Protein AF-A0A9E4I8L4-F1 (afdb_monomer)

Structure (mmCIF, N/CA/C/O backbone):
data_AF-A0A9E4I8L4-F1
#
_entry.id   AF-A0A9E4I8L4-F1
#
loop_
_atom_site.group_PDB
_atom_site.id
_atom_site.type_symbol
_atom_site.label_atom_id
_atom_site.label_alt_id
_atom_site.label_comp_id
_atom_site.label_asym_id
_atom_site.label_entity_id
_atom_site.label_seq_id
_atom_site.pdbx_PDB_ins_code
_atom_site.Cartn_x
_atom_site.Cartn_y
_atom_site.Cartn_z
_atom_site.occupancy
_atom_site.B_iso_or_equiv
_atom_site.auth_seq_id
_atom_site.auth_comp_id
_atom_site.auth_asym_id
_atom_site.auth_atom_id
_atom_site.pdbx_PDB_model_num
ATOM 1 N N . MET A 1 1 ? -11.713 -28.601 -0.411 1.00 38.09 1 MET A N 1
ATOM 2 C CA . MET A 1 1 ? -10.499 -28.202 0.325 1.00 38.09 1 MET A CA 1
ATOM 3 C C . MET A 1 1 ? -9.630 -27.434 -0.649 1.00 38.09 1 MET A C 1
ATOM 5 O O . MET A 1 1 ? -9.030 -28.044 -1.523 1.00 38.09 1 MET A O 1
ATOM 9 N N . VAL A 1 2 ? -9.724 -26.105 -0.618 1.00 42.00 2 VAL A N 1
ATOM 10 C CA . VAL A 1 2 ? -8.941 -25.224 -1.493 1.00 42.00 2 VAL A CA 1
ATOM 11 C C . VAL A 1 2 ? -7.581 -25.082 -0.831 1.00 42.00 2 VAL A C 1
ATOM 13 O O . VAL A 1 2 ? -7.514 -24.821 0.364 1.00 42.00 2 VAL A O 1
ATOM 16 N N . THR A 1 3 ? -6.514 -25.329 -1.575 1.00 44.25 3 THR A N 1
ATOM 17 C CA . THR A 1 3 ? -5.146 -25.126 -1.106 1.00 44.25 3 THR A CA 1
ATOM 18 C C . THR A 1 3 ? -4.948 -23.626 -0.888 1.00 44.25 3 THR A C 1
ATOM 20 O O . THR A 1 3 ? -4.753 -22.880 -1.850 1.00 44.25 3 THR A O 1
ATOM 23 N N . GLU A 1 4 ? -5.114 -23.176 0.356 1.00 50.50 4 GLU A N 1
ATOM 24 C CA . GLU A 1 4 ? -4.916 -21.785 0.761 1.00 50.50 4 GLU A CA 1
ATOM 25 C C . GLU A 1 4 ? -3.469 -21.365 0.479 1.00 50.50 4 GLU A C 1
ATOM 27 O O . GLU A 1 4 ? -2.548 -22.181 0.514 1.00 50.50 4 GLU A O 1
ATOM 32 N N . ALA A 1 5 ? -3.289 -20.108 0.085 1.00 55.22 5 ALA A N 1
ATOM 33 C CA . ALA A 1 5 ? -2.073 -19.583 -0.521 1.00 55.22 5 ALA A CA 1
ATOM 34 C C . ALA A 1 5 ? -0.791 -19.986 0.249 1.00 55.22 5 ALA A C 1
ATOM 36 O O . ALA A 1 5 ? -0.542 -19.445 1.325 1.00 55.22 5 ALA A O 1
ATOM 37 N N . PRO A 1 6 ? 0.085 -20.855 -0.299 1.00 52.53 6 PRO A N 1
ATOM 38 C CA . PRO A 1 6 ? 1.271 -21.339 0.418 1.00 52.53 6 PRO A CA 1
ATOM 39 C C . PRO A 1 6 ? 2.272 -20.223 0.762 1.00 52.53 6 PRO A C 1
ATOM 41 O O . PRO A 1 6 ? 3.054 -20.360 1.696 1.00 52.53 6 PRO A O 1
ATOM 44 N N . LEU A 1 7 ? 2.207 -19.086 0.057 1.00 54.81 7 LEU A N 1
ATOM 45 C CA . LEU A 1 7 ? 2.959 -17.862 0.368 1.00 54.81 7 LEU A CA 1
ATOM 46 C C . LEU A 1 7 ? 2.588 -17.227 1.721 1.00 54.81 7 LEU A C 1
ATOM 48 O O . LEU A 1 7 ? 3.351 -16.408 2.228 1.00 54.81 7 LEU A O 1
ATOM 52 N N . LEU A 1 8 ? 1.441 -17.592 2.300 1.00 61.66 8 LEU A N 1
ATOM 53 C CA . LEU A 1 8 ? 0.952 -17.074 3.578 1.00 61.66 8 LEU A CA 1
ATOM 54 C C . LEU A 1 8 ? 1.171 -18.055 4.741 1.00 61.66 8 LEU A C 1
ATOM 56 O O . LEU A 1 8 ? 0.910 -17.701 5.881 1.00 61.66 8 LEU A O 1
ATOM 60 N N . ALA A 1 9 ? 1.711 -19.255 4.492 1.00 56.06 9 ALA A N 1
ATOM 61 C CA . ALA A 1 9 ? 1.774 -20.358 5.462 1.00 56.06 9 ALA A CA 1
ATOM 62 C C . ALA A 1 9 ? 2.701 -20.133 6.681 1.00 56.06 9 ALA A C 1
ATOM 64 O O . ALA A 1 9 ? 2.820 -21.015 7.528 1.00 56.06 9 ALA A O 1
ATOM 65 N N . ASN A 1 10 ? 3.365 -18.979 6.781 1.00 58.72 10 ASN A N 1
ATOM 66 C CA . ASN A 1 10 ? 4.187 -18.607 7.932 1.00 58.72 10 ASN A CA 1
ATOM 67 C C . ASN A 1 10 ? 3.910 -17.152 8.332 1.00 58.72 10 ASN A C 1
ATOM 69 O O . ASN A 1 10 ? 4.623 -16.239 7.915 1.00 58.72 10 ASN A O 1
ATOM 73 N N . GLU A 1 11 ? 2.809 -16.940 9.051 1.00 57.62 11 GLU A N 1
ATOM 74 C CA . GLU A 1 11 ? 2.448 -15.679 9.709 1.00 57.62 11 GLU A CA 1
ATOM 75 C C . GLU A 1 11 ? 3.184 -15.597 11.054 1.00 57.62 11 GLU A C 1
ATOM 77 O O . GLU A 1 11 ? 2.588 -15.745 12.119 1.00 57.62 11 GLU A O 1
ATOM 82 N N . ALA A 1 12 ? 4.508 -15.413 11.030 1.00 61.19 12 ALA A N 1
ATOM 83 C CA . ALA A 1 12 ? 5.153 -14.870 12.222 1.00 61.19 12 ALA A CA 1
ATOM 84 C C . ALA A 1 12 ? 4.457 -13.539 12.559 1.00 61.19 12 ALA A C 1
ATOM 86 O O . ALA A 1 12 ? 4.061 -12.817 11.643 1.00 61.19 12 ALA A O 1
ATOM 87 N N . ASP A 1 13 ? 4.266 -13.228 13.843 1.00 69.44 13 ASP A N 1
ATOM 88 C CA . ASP A 1 13 ? 3.636 -11.963 14.221 1.00 69.44 13 ASP A CA 1
ATOM 89 C C . ASP A 1 13 ? 4.519 -10.813 13.730 1.00 69.44 13 ASP A C 1
ATOM 91 O O . ASP A 1 13 ? 5.628 -10.588 14.22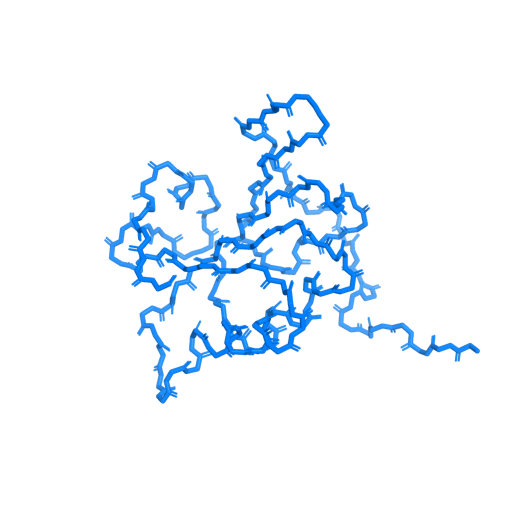1 1.00 69.44 13 ASP A O 1
ATOM 95 N N . HIS A 1 14 ? 4.050 -10.147 12.683 1.00 80.31 14 HIS A N 1
ATOM 96 C CA . HIS A 1 14 ? 4.711 -8.995 12.109 1.00 80.31 14 HIS A CA 1
ATOM 97 C C . HIS A 1 14 ? 4.032 -7.732 12.633 1.00 80.31 14 HIS A C 1
ATOM 99 O O . HIS A 1 14 ? 2.796 -7.690 12.687 1.00 80.31 14 HIS A O 1
ATOM 105 N N . PRO A 1 15 ? 4.811 -6.707 13.014 1.00 87.81 15 PRO A N 1
ATOM 106 C CA . PRO A 1 15 ? 4.256 -5.493 13.582 1.00 87.81 15 PRO A CA 1
ATOM 107 C C . PRO A 1 15 ? 3.344 -4.794 12.568 1.00 87.81 15 PRO A C 1
ATOM 109 O O . PRO A 1 15 ? 3.713 -4.573 11.414 1.00 87.81 15 PRO A O 1
ATOM 112 N N . GLN A 1 16 ? 2.146 -4.453 13.035 1.00 94.69 16 GLN A N 1
ATOM 113 C CA . GLN A 1 16 ? 1.193 -3.582 12.360 1.00 94.69 16 GLN A CA 1
ATOM 114 C C . GLN A 1 16 ? 0.807 -2.465 13.333 1.00 94.69 16 GLN A C 1
ATOM 116 O O . GLN A 1 16 ? 0.508 -2.740 14.498 1.00 94.69 16 GLN A O 1
ATOM 121 N N . GLU A 1 17 ? 0.774 -1.220 12.866 1.00 97.38 17 GLU A N 1
ATOM 122 C CA . GLU A 1 17 ? 0.430 -0.059 13.688 1.00 97.38 17 GLU A CA 1
ATOM 123 C C . GLU A 1 17 ? -0.873 0.586 13.213 1.00 97.38 17 GLU A C 1
ATOM 125 O O . GLU A 1 17 ? -1.041 0.898 12.036 1.00 97.38 17 GLU A O 1
ATOM 130 N N . VAL A 1 18 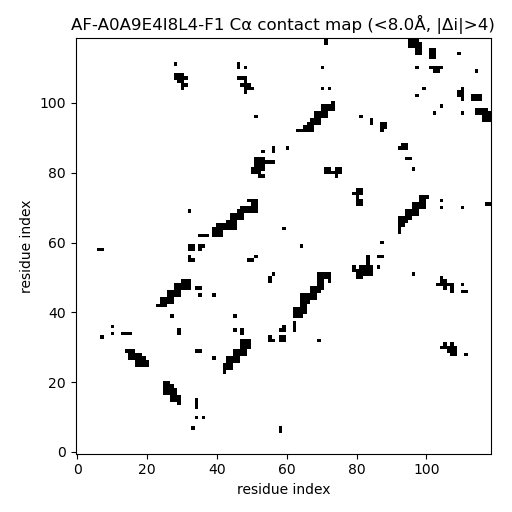? -1.818 0.803 14.131 1.00 98.12 18 VAL A N 1
ATOM 131 C CA . VAL A 1 18 ? -3.044 1.556 13.839 1.00 98.12 18 VAL A CA 1
ATOM 132 C C . VAL A 1 18 ? -2.788 3.033 14.121 1.00 98.12 18 VAL A C 1
ATOM 134 O O . VAL A 1 18 ? -2.824 3.462 15.271 1.00 98.12 18 VAL A O 1
ATOM 137 N N . VAL A 1 19 ? -2.571 3.814 13.066 1.00 98.38 19 VAL A N 1
ATOM 138 C CA . VAL A 1 19 ? -2.204 5.241 13.161 1.00 98.38 19 VAL A CA 1
ATOM 139 C C . VAL A 1 19 ? -3.409 6.184 13.193 1.00 98.38 19 VAL A C 1
ATOM 141 O O . VAL A 1 19 ? -3.294 7.336 13.606 1.00 98.38 19 VAL A O 1
ATOM 144 N N . ALA A 1 20 ? -4.586 5.709 12.774 1.00 98.06 20 ALA A N 1
ATOM 145 C CA . ALA A 1 20 ? -5.834 6.462 12.852 1.00 98.06 20 ALA A CA 1
ATOM 146 C C . ALA A 1 20 ? -7.047 5.529 12.940 1.00 98.06 20 ALA A C 1
ATOM 148 O O . ALA A 1 20 ? -7.073 4.464 12.322 1.00 98.0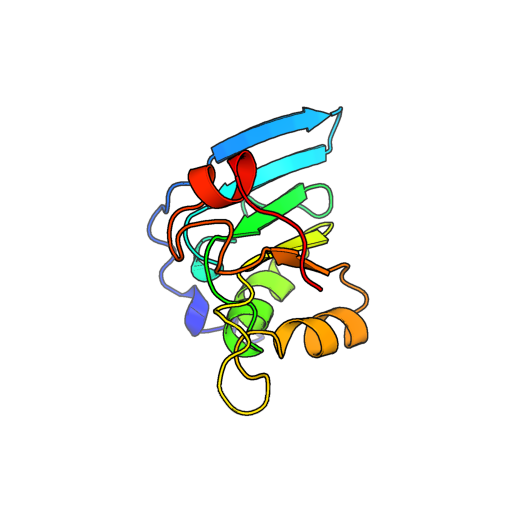6 20 ALA A O 1
ATOM 149 N N . THR A 1 21 ? -8.083 5.956 13.665 1.00 98.31 21 THR A N 1
ATOM 150 C CA . THR A 1 21 ? -9.368 5.246 13.775 1.00 98.31 21 THR A CA 1
ATOM 151 C C . THR A 1 21 ? -10.527 6.225 13.612 1.00 98.31 21 THR A C 1
ATOM 153 O O . THR A 1 21 ? -10.571 7.257 14.277 1.00 98.31 21 THR A O 1
ATOM 156 N N . HIS A 1 22 ? -11.481 5.886 12.745 1.00 96.50 22 HIS A N 1
ATOM 157 C CA . HIS A 1 22 ? -12.697 6.655 12.483 1.00 96.50 22 HIS A CA 1
ATOM 158 C C . HIS A 1 22 ? -13.908 5.714 12.476 1.00 96.50 22 HIS A C 1
ATOM 160 O O . HIS A 1 22 ? -14.247 5.123 11.448 1.00 96.50 22 HIS A O 1
ATOM 166 N N . GLY A 1 23 ? -14.565 5.561 13.628 1.00 95.88 23 GLY A N 1
ATOM 167 C CA . GLY A 1 23 ? -15.630 4.569 13.794 1.00 95.88 23 GLY A CA 1
ATOM 168 C C . GLY A 1 23 ? -15.080 3.146 13.669 1.00 95.88 23 GLY A C 1
ATOM 169 O O . GLY A 1 23 ? -14.181 2.771 14.413 1.00 95.88 23 GLY A O 1
ATOM 170 N N . ASP A 1 24 ? -15.605 2.372 12.720 1.00 95.19 24 ASP A N 1
ATOM 171 C CA . ASP A 1 24 ? -15.176 1.001 12.406 1.00 95.19 24 ASP A CA 1
ATOM 172 C C . ASP A 1 24 ? -14.032 0.924 11.374 1.00 95.19 24 ASP A C 1
ATOM 174 O O . ASP A 1 24 ? -13.614 -0.170 10.986 1.00 95.19 24 ASP A O 1
ATOM 178 N N . ARG A 1 25 ? -13.532 2.074 10.905 1.00 97.19 25 ARG A N 1
ATOM 179 C CA . ARG A 1 25 ? -12.469 2.177 9.894 1.00 97.19 25 ARG A CA 1
ATOM 180 C C . ARG A 1 25 ? -11.147 2.525 10.547 1.00 97.19 25 ARG A C 1
ATOM 182 O O . ARG A 1 25 ? -11.084 3.448 11.362 1.00 97.19 25 ARG A O 1
ATOM 189 N N . ARG A 1 26 ? -10.081 1.850 10.129 1.00 98.50 26 ARG A N 1
ATOM 190 C CA . ARG A 1 26 ? -8.720 2.104 10.607 1.00 98.50 26 ARG A CA 1
ATOM 191 C C . ARG A 1 26 ? -7.780 2.372 9.441 1.00 98.50 26 ARG A C 1
ATOM 193 O O . ARG A 1 26 ? -7.998 1.871 8.338 1.00 98.50 26 ARG A O 1
ATOM 2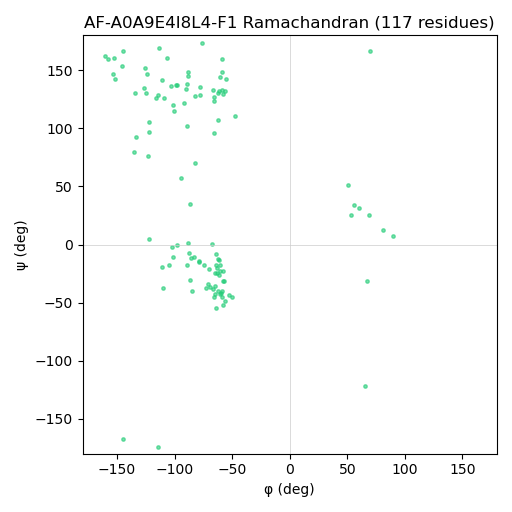00 N N . ILE A 1 27 ? -6.734 3.145 9.703 1.00 98.62 27 ILE A N 1
ATOM 201 C CA . ILE A 1 27 ? -5.536 3.170 8.863 1.00 98.62 27 ILE A CA 1
ATOM 202 C C . ILE A 1 27 ? -4.497 2.318 9.582 1.00 98.62 27 ILE A C 1
ATOM 204 O O . ILE A 1 27 ? -4.163 2.601 10.734 1.00 98.62 27 ILE A O 1
ATOM 208 N N . VAL A 1 28 ? -4.045 1.259 8.917 1.00 98.62 28 VAL A N 1
ATOM 209 C CA . VAL A 1 28 ? -3.088 0.295 9.463 1.00 98.62 28 VAL A CA 1
ATOM 210 C C . VAL A 1 28 ? -1.812 0.363 8.639 1.00 98.62 28 VAL A C 1
ATOM 212 O O . VAL A 1 28 ? -1.862 0.236 7.420 1.00 98.62 28 VAL A O 1
ATOM 215 N N . VAL A 1 29 ? -0.682 0.564 9.298 1.00 98.56 29 VAL A N 1
ATOM 216 C CA . VAL A 1 29 ? 0.638 0.769 8.702 1.00 98.56 29 VAL A CA 1
ATOM 217 C C . VAL A 1 29 ? 1.524 -0.439 8.988 1.00 98.56 29 VAL A C 1
ATOM 219 O O . VAL A 1 29 ? 1.444 -1.030 10.064 1.00 98.56 29 VAL A O 1
ATOM 222 N N . MET A 1 30 ? 2.337 -0.836 8.009 1.00 97.88 30 MET A N 1
ATOM 223 C CA . MET A 1 30 ? 3.278 -1.952 8.133 1.00 97.88 30 MET A CA 1
ATOM 224 C C . MET A 1 30 ? 4.417 -1.831 7.116 1.00 97.88 30 MET A C 1
ATOM 226 O O . MET A 1 30 ? 4.277 -1.187 6.080 1.00 97.88 30 MET A O 1
ATOM 230 N N . ASP A 1 31 ? 5.533 -2.506 7.364 1.00 97.00 31 ASP A N 1
ATOM 231 C CA . ASP A 1 31 ? 6.725 -2.374 6.512 1.00 97.00 31 ASP A CA 1
ATOM 232 C C . ASP A 1 31 ? 6.639 -3.169 5.200 1.00 97.00 31 ASP A C 1
ATOM 234 O O . ASP A 1 31 ? 7.418 -2.956 4.274 1.00 97.00 31 ASP A O 1
ATOM 238 N N . SER A 1 32 ? 5.688 -4.101 5.086 1.00 95.81 32 SER A N 1
ATOM 239 C CA . SER A 1 32 ? 5.581 -4.982 3.921 1.00 95.81 32 SER A CA 1
ATOM 240 C C . SER A 1 32 ? 4.157 -5.444 3.653 1.00 95.81 32 SER A C 1
ATOM 242 O O . SER A 1 32 ? 3.431 -5.810 4.572 1.00 95.81 32 SER A O 1
ATOM 244 N N . ALA A 1 33 ? 3.783 -5.554 2.376 1.00 95.94 33 ALA A N 1
ATOM 245 C CA . ALA A 1 33 ? 2.517 -6.156 1.952 1.00 95.94 33 ALA A CA 1
ATOM 246 C C . ALA A 1 33 ? 2.348 -7.606 2.438 1.00 95.94 33 ALA A C 1
ATOM 248 O O . ALA A 1 33 ? 1.223 -8.082 2.565 1.00 95.94 33 ALA A O 1
ATOM 249 N N . ARG A 1 34 ? 3.452 -8.309 2.740 1.00 92.19 34 ARG A N 1
ATOM 250 C CA . ARG A 1 34 ? 3.410 -9.646 3.352 1.00 92.19 34 ARG A CA 1
ATOM 251 C C . ARG A 1 34 ? 2.776 -9.630 4.744 1.00 92.19 34 ARG A C 1
ATOM 253 O O . ARG A 1 34 ? 2.308 -10.675 5.185 1.00 92.19 34 ARG A O 1
ATOM 260 N N . TYR A 1 35 ? 2.800 -8.494 5.433 1.00 94.56 35 TYR A N 1
ATOM 261 C CA . TYR A 1 35 ? 2.326 -8.375 6.809 1.00 94.56 35 TYR A CA 1
ATOM 262 C C . TYR A 1 35 ? 0.833 -8.079 6.891 1.00 94.56 35 TYR A C 1
ATOM 264 O O . TYR A 1 35 ? 0.290 -8.123 7.988 1.00 94.56 35 TYR A O 1
ATOM 272 N N . VAL A 1 36 ? 0.170 -7.824 5.758 1.00 94.06 36 VAL A N 1
ATOM 273 C CA . VAL A 1 36 ? -1.292 -7.829 5.696 1.00 94.06 36 VAL A CA 1
ATOM 274 C C . VAL A 1 36 ? -1.769 -9.255 5.949 1.00 94.06 36 VAL A C 1
ATOM 276 O O . VAL A 1 36 ? -1.353 -10.177 5.249 1.00 94.06 36 VAL A O 1
ATOM 279 N N . ASP A 1 37 ? -2.626 -9.426 6.950 1.00 92.81 37 ASP A N 1
ATOM 280 C CA . ASP A 1 37 ? -3.094 -10.732 7.405 1.00 92.81 37 ASP A CA 1
ATOM 281 C C . ASP A 1 37 ? -4.562 -10.687 7.871 1.00 92.81 37 ASP A C 1
ATOM 283 O O . ASP A 1 37 ? -5.310 -9.742 7.602 1.00 92.81 37 ASP A O 1
ATOM 287 N N . ALA A 1 38 ? -5.021 -11.745 8.546 1.00 91.50 38 ALA A N 1
ATOM 288 C CA . ALA A 1 38 ? -6.400 -11.869 9.018 1.00 91.50 38 ALA A CA 1
ATOM 289 C C . ALA A 1 38 ? -6.829 -10.797 10.047 1.00 91.50 38 ALA A C 1
ATOM 291 O O . ALA A 1 38 ? -8.028 -10.655 10.307 1.00 91.50 38 ALA A O 1
ATOM 292 N N . ARG A 1 39 ? -5.892 -10.025 10.620 1.00 92.25 39 ARG A N 1
ATOM 293 C CA . ARG A 1 39 ? -6.184 -8.888 11.513 1.00 92.25 39 ARG A CA 1
ATOM 294 C C . ARG A 1 39 ? -6.702 -7.665 10.755 1.00 92.25 39 ARG A C 1
ATOM 296 O O . ARG A 1 39 ? -7.289 -6.777 11.379 1.00 92.25 39 ARG A O 1
ATOM 303 N N . ASN A 1 40 ? -6.498 -7.608 9.437 1.00 94.69 40 ASN A N 1
ATOM 304 C CA . ASN A 1 40 ? -6.984 -6.533 8.579 1.00 94.69 40 ASN A CA 1
ATOM 305 C C . ASN A 1 40 ? -8.381 -6.867 8.038 1.00 94.69 40 ASN A C 1
ATOM 307 O O . ASN A 1 40 ? -8.661 -7.974 7.580 1.00 94.69 40 ASN A O 1
ATOM 311 N N . HIS A 1 41 ? -9.280 -5.893 8.104 1.00 90.88 41 HIS A N 1
ATOM 312 C CA . HIS A 1 41 ? -10.696 -6.047 7.801 1.00 90.88 41 HIS A CA 1
ATOM 313 C C . HIS A 1 41 ? -11.107 -5.262 6.551 1.00 90.88 41 HIS A C 1
ATOM 315 O O . HIS A 1 41 ? -10.412 -4.372 6.065 1.00 90.88 41 HIS A O 1
ATOM 321 N N . ARG A 1 42 ? -12.326 -5.529 6.066 1.00 95.94 42 ARG A N 1
ATOM 322 C CA . ARG A 1 42 ? -12.927 -4.855 4.895 1.00 95.94 42 ARG A CA 1
ATOM 323 C C . ARG A 1 42 ? -13.174 -3.355 5.078 1.00 95.94 42 ARG A C 1
ATOM 325 O O . ARG A 1 42 ? -13.577 -2.686 4.128 1.00 95.94 42 ARG A O 1
ATOM 332 N N . THR A 1 43 ? -12.990 -2.850 6.292 1.00 97.56 43 THR A N 1
ATOM 333 C CA . THR A 1 43 ? -13.116 -1.439 6.666 1.00 97.56 43 THR A CA 1
ATOM 334 C C . THR A 1 43 ? -11.761 -0.744 6.796 1.00 97.56 43 THR A C 1
ATOM 336 O O . THR A 1 43 ? -11.732 0.485 6.852 1.00 97.56 43 THR A O 1
ATOM 339 N N . ASP A 1 44 ? -10.657 -1.495 6.787 1.00 98.31 44 ASP A N 1
ATOM 340 C CA . ASP A 1 44 ? -9.316 -0.960 6.997 1.00 98.31 44 ASP A CA 1
ATOM 341 C C . ASP A 1 44 ? -8.666 -0.520 5.691 1.00 98.31 44 ASP A C 1
ATOM 343 O O . ASP A 1 44 ? -8.720 -1.222 4.679 1.00 98.31 44 ASP A O 1
ATOM 347 N N . VAL A 1 45 ? -7.996 0.626 5.733 1.00 98.62 45 VAL A N 1
ATOM 348 C CA . VAL A 1 45 ? -7.015 1.012 4.720 1.00 98.62 45 VAL A CA 1
ATOM 349 C C . VAL A 1 45 ? -5.656 0.525 5.198 1.00 98.62 45 VAL A C 1
ATOM 351 O O . VAL A 1 45 ? -5.217 0.904 6.283 1.00 98.62 45 VAL A O 1
ATOM 354 N N . VAL A 1 46 ? -5.001 -0.316 4.402 1.00 98.62 46 VAL A N 1
ATOM 355 C CA . VAL A 1 46 ? -3.653 -0.804 4.716 1.00 98.62 46 VAL A CA 1
ATOM 356 C C . VAL A 1 46 ? -2.610 0.018 3.970 1.00 98.62 46 VAL A C 1
ATOM 358 O O . VAL A 1 46 ? -2.778 0.325 2.787 1.00 98.62 46 VAL A O 1
ATOM 361 N N . VAL A 1 47 ? -1.533 0.361 4.669 1.00 98.62 47 VAL A N 1
ATOM 362 C CA . VAL A 1 47 ? -0.424 1.175 4.167 1.00 98.62 47 VAL A CA 1
ATOM 363 C C . VAL A 1 47 ? 0.889 0.397 4.315 1.00 98.62 47 VAL A C 1
ATOM 365 O O . VAL A 1 47 ? 1.639 0.624 5.266 1.00 98.62 47 VAL A O 1
ATOM 368 N N . PRO A 1 48 ? 1.148 -0.595 3.442 1.00 98.12 48 PRO A N 1
ATOM 369 C CA . PRO A 1 48 ? 2.420 -1.303 3.425 1.00 98.12 48 PRO A CA 1
ATOM 370 C C . PRO A 1 48 ? 3.519 -0.490 2.729 1.00 98.12 48 PRO A C 1
ATOM 372 O O . PRO A 1 48 ? 3.319 -0.010 1.614 1.00 98.12 48 PRO A O 1
ATOM 375 N N . ALA A 1 49 ? 4.717 -0.432 3.309 1.00 97.56 49 ALA A N 1
ATOM 376 C CA . ALA A 1 49 ? 5.885 0.207 2.690 1.00 97.56 49 ALA A CA 1
ATOM 377 C C . ALA A 1 49 ? 6.696 -0.711 1.758 1.00 97.56 49 ALA A C 1
ATOM 379 O O . ALA A 1 49 ? 7.910 -0.600 1.642 1.00 97.56 49 ALA A O 1
ATOM 380 N N . SER A 1 50 ? 6.040 -1.621 1.043 1.00 97.00 50 SER A N 1
ATOM 381 C CA . SER A 1 50 ? 6.663 -2.380 -0.050 1.00 97.00 50 SER A CA 1
ATOM 382 C C . SER A 1 50 ? 6.165 -1.883 -1.403 1.00 97.00 50 SER A C 1
ATOM 384 O O . SER A 1 50 ? 5.076 -1.315 -1.486 1.00 97.00 50 SER A O 1
ATOM 386 N N . TYR A 1 51 ? 6.904 -2.171 -2.477 1.00 97.81 51 TYR A N 1
ATOM 387 C CA . TYR A 1 51 ? 6.442 -1.867 -3.833 1.00 97.81 51 TYR A CA 1
ATOM 388 C C . TYR A 1 51 ? 5.109 -2.574 -4.153 1.00 97.81 51 TYR A C 1
ATOM 390 O O . TYR A 1 51 ? 4.848 -3.681 -3.668 1.00 97.81 51 TYR A O 1
ATOM 398 N N . LEU A 1 52 ? 4.271 -1.965 -4.992 1.00 98.38 52 LEU A N 1
ATOM 399 C CA . LEU A 1 52 ? 2.965 -2.497 -5.391 1.00 98.38 52 LEU A CA 1
ATOM 400 C C . LEU A 1 52 ? 3.019 -3.294 -6.700 1.00 98.38 52 LEU A C 1
ATOM 402 O O . LEU A 1 52 ? 2.309 -3.005 -7.661 1.00 98.38 52 LEU A O 1
ATOM 406 N N . GLY A 1 53 ? 3.845 -4.336 -6.749 1.00 98.19 53 GLY A N 1
ATOM 407 C CA . GLY A 1 53 ? 3.831 -5.288 -7.863 1.00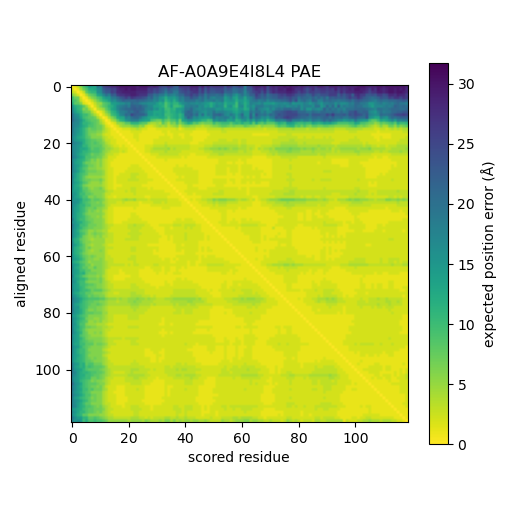 98.19 53 GLY A CA 1
ATOM 408 C C . GLY A 1 53 ? 2.650 -6.266 -7.788 1.00 98.19 53 GLY A C 1
ATO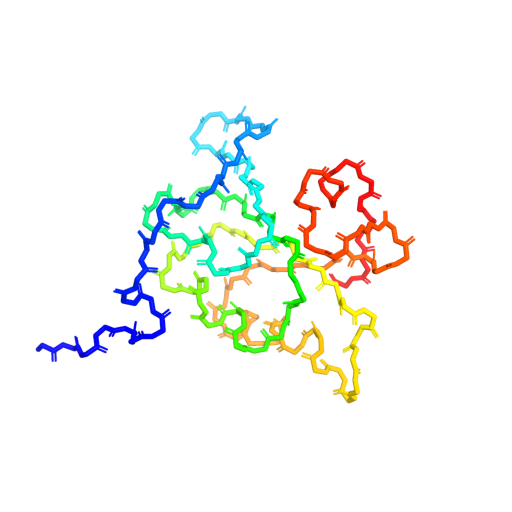M 409 O O . GLY A 1 53 ? 1.940 -6.346 -6.782 1.00 98.19 53 GLY A O 1
ATOM 410 N N . VAL A 1 54 ? 2.474 -7.091 -8.827 1.00 98.06 54 VAL A N 1
ATOM 411 C CA . VAL A 1 54 ? 1.401 -8.110 -8.860 1.00 98.06 54 VAL A CA 1
ATOM 412 C C . VAL A 1 54 ? 1.528 -9.109 -7.704 1.00 98.06 54 VAL A C 1
ATOM 414 O O . VAL A 1 54 ? 0.526 -9.468 -7.092 1.00 98.06 54 VAL A O 1
ATOM 417 N N . LEU A 1 55 ? 2.744 -9.561 -7.374 1.00 96.25 55 LEU A N 1
ATOM 418 C CA . LEU A 1 55 ? 2.950 -10.500 -6.267 1.00 96.25 55 LEU A CA 1
ATOM 419 C C . LEU A 1 55 ? 2.566 -9.882 -4.906 1.00 96.25 55 LEU A C 1
ATOM 421 O O . LEU A 1 55 ? 1.704 -10.472 -4.256 1.00 96.25 55 LEU A O 1
ATOM 425 N N . PRO A 1 56 ? 3.106 -8.717 -4.483 1.00 97.00 56 PRO A N 1
ATOM 426 C CA . PRO A 1 56 ? 2.643 -8.021 -3.278 1.00 97.00 56 PRO A CA 1
ATOM 427 C C . PRO A 1 56 ? 1.123 -7.839 -3.224 1.00 97.00 56 PRO A C 1
ATOM 429 O O . PRO A 1 56 ? 0.501 -8.161 -2.213 1.00 97.00 56 PRO A O 1
ATOM 432 N N . ALA A 1 57 ? 0.495 -7.420 -4.327 1.00 97.81 57 ALA A N 1
ATOM 433 C CA . ALA A 1 57 ? -0.956 -7.270 -4.387 1.00 97.81 57 ALA A CA 1
ATOM 434 C C . ALA A 1 57 ? -1.695 -8.595 -4.126 1.00 97.81 57 ALA A C 1
ATOM 436 O O . ALA A 1 57 ? -2.650 -8.635 -3.349 1.00 97.81 57 ALA A O 1
ATOM 437 N N . ARG A 1 58 ? -1.228 -9.709 -4.706 1.00 96.81 58 ARG A N 1
ATOM 438 C CA . ARG A 1 58 ? -1.800 -11.050 -4.482 1.00 96.81 58 ARG A CA 1
ATOM 439 C C . ARG A 1 58 ? -1.716 -11.523 -3.032 1.00 96.81 58 ARG A C 1
ATOM 441 O O . ARG A 1 58 ? -2.553 -12.336 -2.650 1.00 96.81 58 ARG A O 1
ATOM 448 N N . LEU A 1 59 ? -0.753 -11.037 -2.247 1.00 94.69 59 LEU A N 1
ATOM 449 C CA . LEU A 1 59 ? -0.663 -11.347 -0.816 1.00 94.69 59 LEU A CA 1
ATOM 450 C C . LEU A 1 59 ? -1.772 -10.653 -0.017 1.00 94.69 59 LEU A C 1
ATOM 452 O O . LEU A 1 59 ? -2.300 -11.237 0.916 1.00 94.69 59 LEU A O 1
ATOM 456 N N . MET A 1 60 ? -2.174 -9.446 -0.420 1.00 96.12 60 MET A N 1
ATOM 457 C CA . MET A 1 60 ? -3.152 -8.634 0.316 1.00 96.12 60 MET A CA 1
ATOM 458 C C . MET A 1 60 ? -4.610 -8.942 -0.058 1.00 96.12 60 MET A C 1
ATOM 460 O O . MET A 1 60 ? -5.509 -8.818 0.774 1.00 96.12 60 MET A O 1
ATOM 464 N N . VAL A 1 61 ? -4.867 -9.359 -1.305 1.00 96.31 61 VAL A N 1
ATOM 465 C CA . VAL A 1 61 ? -6.226 -9.629 -1.823 1.00 96.31 61 VAL A CA 1
ATOM 466 C C . VAL A 1 61 ? -7.059 -10.587 -0.955 1.00 96.31 61 VAL A C 1
ATOM 468 O O . VAL A 1 61 ? -8.236 -10.281 -0.739 1.00 96.31 61 VAL A O 1
ATOM 471 N N . PRO A 1 62 ? -6.528 -11.716 -0.438 1.00 94.44 62 PRO A N 1
ATOM 472 C CA . PRO A 1 62 ? -7.299 -12.635 0.404 1.00 94.44 62 PRO A CA 1
ATOM 473 C C . PRO A 1 62 ? -7.907 -11.973 1.649 1.00 94.44 62 PRO A C 1
ATOM 475 O O . PRO A 1 62 ? -9.014 -12.336 2.052 1.00 94.44 62 PRO A O 1
ATOM 478 N N . HIS A 1 63 ? -7.230 -10.961 2.196 1.00 92.94 63 HIS A N 1
ATOM 479 C CA . HIS A 1 63 ? -7.635 -10.227 3.400 1.00 92.94 63 HIS A CA 1
ATOM 480 C C . HIS A 1 63 ? -8.651 -9.110 3.106 1.00 92.94 63 HIS A C 1
ATOM 482 O O . HIS A 1 63 ? -9.306 -8.600 4.011 1.00 92.94 63 HIS A O 1
ATOM 488 N N . LYS A 1 64 ? -8.864 -8.789 1.821 1.00 93.00 64 LYS A N 1
ATOM 489 C CA . LYS A 1 64 ? -9.914 -7.884 1.325 1.00 93.00 64 LYS A CA 1
ATOM 490 C C . LYS A 1 64 ? -9.966 -6.527 2.059 1.00 93.00 64 LYS A C 1
ATOM 492 O O . LYS A 1 64 ? -11.062 -6.151 2.491 1.00 93.00 64 LYS A O 1
ATOM 497 N N . PRO A 1 65 ? -8.845 -5.792 2.195 1.00 97.06 65 PRO A N 1
ATOM 498 C CA . PRO A 1 65 ? -8.858 -4.464 2.806 1.00 97.06 65 PRO A CA 1
ATOM 499 C C . PRO A 1 65 ? -9.784 -3.506 2.043 1.00 97.06 65 PRO A C 1
ATOM 501 O O . PRO A 1 65 ? -10.108 -3.719 0.870 1.00 97.06 65 PRO A O 1
ATOM 504 N N . ARG A 1 66 ? -10.213 -2.426 2.703 1.00 98.12 66 ARG A N 1
ATOM 505 C CA . ARG A 1 66 ? -11.054 -1.385 2.093 1.00 98.12 66 ARG A CA 1
ATOM 506 C C . ARG A 1 66 ? -10.351 -0.687 0.934 1.00 98.12 66 ARG A C 1
ATOM 508 O O . ARG A 1 66 ? -11.021 -0.346 -0.045 1.00 98.12 66 ARG A O 1
ATOM 515 N N . ALA A 1 67 ? -9.056 -0.430 1.108 1.00 98.56 67 ALA A N 1
ATOM 516 C CA . ALA A 1 67 ? -8.143 0.146 0.132 1.00 98.56 67 ALA A CA 1
ATOM 517 C C . ALA A 1 67 ? -6.685 -0.164 0.516 1.00 98.56 67 ALA A C 1
ATOM 519 O O . ALA A 1 67 ? -6.405 -0.509 1.668 1.00 98.56 67 ALA A O 1
ATOM 520 N N . ILE A 1 68 ? -5.771 -0.021 -0.442 1.00 98.75 68 ILE A N 1
ATOM 521 C CA . ILE A 1 68 ? -4.328 -0.238 -0.266 1.00 98.75 68 ILE A CA 1
ATOM 522 C C . ILE A 1 68 ? -3.574 1.021 -0.708 1.00 98.75 68 ILE A C 1
ATOM 524 O O . ILE A 1 68 ? -3.806 1.512 -1.808 1.00 98.75 68 ILE A O 1
ATOM 528 N N . ILE A 1 69 ? -2.652 1.527 0.111 1.00 98.69 69 ILE A N 1
ATOM 529 C CA . ILE A 1 69 ? -1.716 2.590 -0.292 1.00 98.69 69 ILE A CA 1
ATOM 530 C C . ILE A 1 69 ? -0.298 2.069 -0.091 1.00 98.69 69 ILE A C 1
ATOM 532 O O . ILE A 1 69 ? 0.155 1.931 1.039 1.00 98.69 69 ILE A O 1
ATOM 536 N N . ALA A 1 70 ? 0.384 1.735 -1.178 1.00 98.50 70 ALA A N 1
ATOM 537 C CA . ALA A 1 70 ? 1.698 1.093 -1.129 1.00 98.50 70 ALA A CA 1
ATOM 538 C C . ALA A 1 70 ? 2.801 1.998 -1.694 1.00 98.50 70 ALA A C 1
ATOM 540 O O . ALA A 1 70 ? 2.550 3.150 -2.022 1.00 98.50 70 ALA A O 1
ATOM 541 N N . HIS A 1 71 ? 4.022 1.492 -1.821 1.00 98.44 71 HIS A N 1
ATOM 542 C CA . HIS A 1 71 ? 5.135 2.233 -2.407 1.00 98.44 71 HIS A CA 1
ATOM 543 C C . HIS A 1 71 ? 5.179 2.027 -3.930 1.00 98.44 71 HIS A C 1
ATOM 545 O O . HIS A 1 71 ? 4.899 0.925 -4.407 1.00 98.44 71 HIS A O 1
ATOM 551 N N . ASP A 1 72 ? 5.565 3.029 -4.724 1.00 98.25 72 ASP A N 1
ATOM 552 C CA . ASP A 1 72 ? 5.696 2.836 -6.180 1.00 98.25 72 ASP A CA 1
ATOM 553 C C . ASP A 1 72 ? 6.991 2.115 -6.586 1.00 98.25 72 ASP A C 1
ATOM 555 O O . ASP A 1 72 ? 7.114 1.616 -7.705 1.00 98.25 72 ASP A O 1
ATOM 559 N N . GLY A 1 73 ? 7.956 2.033 -5.664 1.00 96.75 73 GLY A N 1
ATOM 560 C CA . GLY A 1 73 ? 9.232 1.346 -5.877 1.00 96.75 73 GLY A CA 1
ATOM 561 C C . GLY A 1 73 ? 10.036 1.937 -7.036 1.00 96.75 73 GLY A C 1
ATOM 562 O O . GLY A 1 73 ? 10.715 1.188 -7.738 1.00 96.75 73 GLY A O 1
ATOM 563 N N . ALA A 1 74 ? 9.908 3.249 -7.269 1.00 97.31 74 ALA A N 1
ATOM 564 C CA . ALA A 1 74 ? 10.447 3.946 -8.433 1.00 97.31 74 ALA A CA 1
ATOM 565 C C . ALA A 1 74 ? 9.953 3.338 -9.758 1.00 97.31 74 ALA A C 1
ATOM 567 O O . ALA A 1 74 ? 10.683 3.283 -10.748 1.00 97.31 74 ALA A O 1
ATOM 568 N N . VAL A 1 75 ? 8.704 2.850 -9.759 1.00 97.25 75 VAL A N 1
ATOM 569 C CA . VAL A 1 75 ? 7.970 2.220 -10.871 1.00 97.25 75 VAL A CA 1
ATOM 570 C C . VAL A 1 75 ? 8.527 0.863 -11.314 1.00 97.25 75 VAL A C 1
ATOM 572 O O . VAL A 1 75 ? 7.754 -0.011 -11.704 1.00 97.25 75 VAL A O 1
ATOM 575 N N . GLY A 1 76 ? 9.836 0.635 -11.209 1.00 95.31 76 GLY A N 1
ATOM 576 C CA . GLY A 1 76 ? 10.508 -0.570 -11.684 1.00 95.31 76 GLY A CA 1
ATOM 577 C C . GLY A 1 76 ? 10.543 -0.680 -13.214 1.00 95.31 76 GLY A C 1
ATOM 578 O O . GLY A 1 76 ? 9.841 0.029 -13.938 1.00 95.31 76 GLY A O 1
ATOM 579 N N . MET A 1 77 ? 11.373 -1.596 -13.719 1.00 97.56 77 MET A N 1
ATOM 580 C CA . MET A 1 77 ? 11.451 -1.894 -15.154 1.00 97.56 77 MET A CA 1
ATOM 581 C C . MET A 1 77 ? 10.069 -2.294 -15.684 1.00 97.56 77 MET A C 1
ATOM 583 O O . MET A 1 77 ? 9.372 -3.086 -15.048 1.00 97.56 77 MET A O 1
ATOM 587 N N . ASP A 1 78 ? 9.664 -1.708 -16.811 1.00 97.00 78 ASP A N 1
ATOM 588 C CA . ASP A 1 78 ? 8.377 -1.959 -17.474 1.00 97.00 78 ASP A CA 1
ATOM 589 C C . ASP A 1 78 ? 7.135 -1.793 -16.570 1.00 97.00 78 ASP A C 1
ATOM 591 O O . ASP A 1 78 ? 6.088 -2.389 -16.818 1.00 97.00 78 ASP A O 1
ATOM 595 N N . GLY A 1 79 ? 7.227 -0.987 -15.503 1.00 97.50 79 GLY A N 1
ATOM 596 C CA . GLY A 1 79 ? 6.120 -0.770 -14.565 1.00 97.50 79 GLY A CA 1
ATOM 597 C C . GLY A 1 79 ? 5.942 -1.867 -13.511 1.00 97.50 79 GLY A C 1
ATOM 598 O O . GLY A 1 79 ? 4.917 -1.897 -12.828 1.00 97.50 79 GLY A O 1
ATOM 599 N N . ALA A 1 80 ? 6.914 -2.771 -13.349 1.00 97.31 80 ALA A N 1
ATOM 600 C CA . ALA A 1 80 ? 6.817 -3.913 -12.435 1.00 97.31 80 ALA A CA 1
ATOM 601 C C . ALA A 1 80 ? 6.555 -3.531 -10.963 1.00 97.31 80 ALA A C 1
ATOM 603 O O . ALA A 1 80 ? 5.886 -4.277 -10.244 1.00 97.31 80 ALA A O 1
ATOM 604 N N . GLY A 1 81 ? 7.053 -2.374 -10.522 1.00 97.38 81 GLY A N 1
ATOM 605 C CA . GLY A 1 81 ? 6.901 -1.835 -9.169 1.00 97.38 81 GLY A CA 1
ATOM 606 C C . GLY A 1 81 ? 5.485 -1.364 -8.836 1.00 97.38 81 GLY A C 1
ATOM 607 O O . GLY A 1 81 ? 5.132 -1.335 -7.663 1.00 97.38 81 GLY A O 1
ATOM 608 N N . ILE A 1 82 ? 4.659 -1.076 -9.848 1.00 98.50 82 ILE A N 1
ATOM 609 C CA . ILE A 1 82 ? 3.270 -0.606 -9.684 1.00 98.50 82 ILE A CA 1
ATOM 610 C C . ILE A 1 82 ? 2.237 -1.501 -10.373 1.00 98.50 82 ILE A C 1
ATOM 612 O O . ILE A 1 82 ? 1.046 -1.194 -10.373 1.00 98.50 82 ILE A O 1
ATOM 616 N N . ALA A 1 83 ? 2.663 -2.627 -10.953 1.00 98.56 83 ALA A N 1
ATOM 617 C CA . ALA A 1 83 ? 1.789 -3.499 -11.734 1.00 98.56 83 ALA A CA 1
ATOM 618 C C . ALA A 1 83 ? 0.595 -4.077 -10.947 1.00 98.56 83 ALA A C 1
ATOM 620 O O . ALA A 1 83 ? -0.396 -4.525 -11.527 1.00 98.56 83 ALA A O 1
ATOM 621 N N . GLY A 1 84 ? 0.671 -4.048 -9.617 1.00 98.56 84 GLY A N 1
ATOM 622 C CA . GLY A 1 84 ? -0.414 -4.388 -8.711 1.00 98.56 84 GLY A CA 1
ATOM 623 C C . GLY A 1 84 ? -1.608 -3.434 -8.787 1.00 98.56 84 GLY A C 1
ATOM 624 O O . GLY A 1 84 ? -2.711 -3.885 -8.497 1.00 98.56 84 GLY A O 1
ATOM 625 N N . LEU A 1 85 ? -1.440 -2.178 -9.227 1.00 98.69 85 LEU A N 1
ATOM 626 C CA . LEU A 1 85 ? -2.552 -1.230 -9.403 1.00 98.69 85 LEU A CA 1
ATOM 627 C C . LEU A 1 85 ? -3.602 -1.777 -10.382 1.00 98.69 85 LEU A C 1
ATOM 629 O O . LEU A 1 85 ? -4.765 -1.910 -10.012 1.00 98.69 85 LEU A O 1
ATOM 633 N N . TRP A 1 86 ? -3.188 -2.201 -11.581 1.00 98.44 86 TRP A N 1
ATOM 634 C CA . TRP A 1 86 ? -4.098 -2.790 -12.579 1.00 98.44 86 TRP A CA 1
ATOM 635 C C . TRP A 1 86 ? -4.707 -4.114 -12.113 1.00 98.44 86 TRP A C 1
ATOM 637 O O . TRP A 1 86 ? -5.869 -4.414 -12.387 1.00 98.44 86 TRP A O 1
ATOM 647 N N . TYR A 1 87 ? -3.933 -4.918 -11.380 1.00 98.56 87 TYR A N 1
ATOM 648 C CA . TYR A 1 87 ? -4.432 -6.165 -10.808 1.00 98.56 87 TYR A CA 1
ATOM 649 C C . TYR A 1 87 ? -5.530 -5.917 -9.760 1.00 98.56 87 TYR A C 1
ATOM 651 O O . TYR A 1 87 ? -6.542 -6.614 -9.755 1.00 98.56 87 TYR A O 1
ATOM 659 N N . LEU A 1 88 ? -5.356 -4.921 -8.888 1.00 98.50 88 LEU A N 1
ATOM 660 C CA . LEU A 1 88 ? -6.335 -4.554 -7.860 1.00 98.50 88 LEU A CA 1
ATOM 661 C C . LEU A 1 88 ? -7.565 -3.863 -8.461 1.00 98.50 88 LEU A C 1
ATOM 663 O O . LEU A 1 88 ? -8.685 -4.161 -8.041 1.00 98.50 88 LEU A O 1
ATOM 667 N N . GLU A 1 89 ? -7.375 -3.034 -9.490 1.00 98.38 89 GLU A N 1
ATOM 668 C CA . GLU A 1 89 ? -8.456 -2.427 -10.274 1.00 98.38 89 GLU A CA 1
ATOM 669 C C . GLU A 1 89 ? -9.379 -3.498 -10.871 1.00 98.38 89 GLU A C 1
ATOM 671 O O . GLU A 1 89 ? -10.593 -3.447 -10.669 1.00 98.38 89 GLU A O 1
ATOM 676 N N . ALA A 1 90 ? -8.814 -4.530 -11.510 1.00 98.25 90 ALA A N 1
ATOM 677 C CA . ALA A 1 90 ? -9.582 -5.642 -12.076 1.00 98.25 90 ALA A CA 1
ATOM 678 C C . ALA A 1 90 ? -10.400 -6.423 -11.025 1.00 98.25 90 ALA A C 1
ATOM 680 O O . ALA A 1 90 ? -11.386 -7.079 -11.362 1.00 98.25 90 ALA A O 1
ATOM 681 N N . LEU A 1 91 ? -10.006 -6.352 -9.751 1.00 97.69 91 LEU A N 1
ATOM 682 C CA . LEU A 1 91 ? -10.694 -6.982 -8.623 1.00 97.69 91 LEU A CA 1
ATOM 683 C C . LEU A 1 91 ? -11.623 -6.022 -7.862 1.00 97.69 91 LEU A C 1
ATOM 685 O O . LEU A 1 91 ? -12.261 -6.435 -6.891 1.00 97.69 91 LEU A O 1
ATOM 689 N N . GLY A 1 92 ? -11.710 -4.756 -8.281 1.00 97.25 92 GLY A N 1
ATOM 690 C CA . GLY A 1 92 ? -12.529 -3.733 -7.632 1.00 97.25 92 GLY A CA 1
ATOM 691 C C . GLY A 1 92 ? -12.022 -3.313 -6.249 1.00 97.25 92 GLY A C 1
ATOM 692 O O . GLY A 1 92 ? -12.821 -2.885 -5.414 1.00 97.25 92 GLY A O 1
ATOM 693 N N . ILE A 1 93 ? -10.719 -3.456 -5.983 1.00 97.94 93 ILE A N 1
ATOM 694 C CA . ILE A 1 93 ? -10.085 -3.024 -4.732 1.00 97.94 93 ILE A CA 1
ATOM 695 C C . ILE A 1 93 ? -9.387 -1.683 -4.990 1.00 97.94 93 ILE A C 1
ATOM 697 O O . ILE A 1 93 ? -8.437 -1.647 -5.770 1.00 97.94 93 ILE A O 1
ATOM 701 N N . PRO A 1 94 ? -9.822 -0.580 -4.350 1.00 98.62 94 PRO A N 1
ATOM 702 C CA . PRO A 1 94 ? -9.161 0.711 -4.491 1.00 98.62 94 PRO A CA 1
ATOM 703 C C . PRO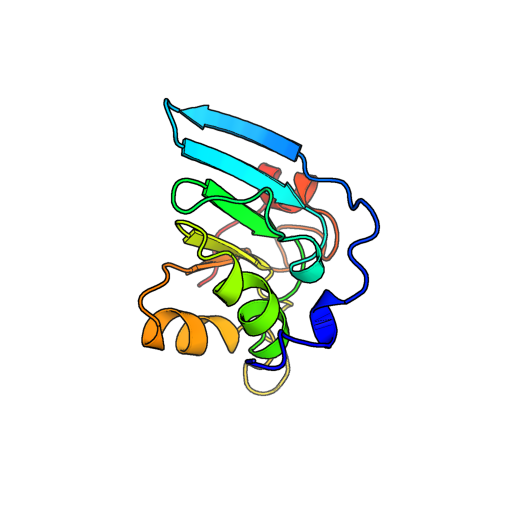 A 1 94 ? -7.699 0.638 -4.053 1.00 98.62 94 PRO A C 1
ATOM 705 O O . PRO A 1 94 ? -7.396 0.115 -2.976 1.00 98.62 94 PRO A O 1
ATOM 708 N N . ALA A 1 95 ? -6.805 1.192 -4.864 1.00 98.69 95 ALA A N 1
ATOM 709 C CA . ALA A 1 95 ? -5.392 1.244 -4.546 1.00 98.69 95 ALA A CA 1
ATOM 710 C C . ALA A 1 95 ? -4.740 2.522 -5.073 1.00 98.69 95 ALA A C 1
ATOM 712 O O . ALA A 1 95 ? -5.213 3.095 -6.051 1.00 98.69 95 ALA A O 1
ATOM 713 N N . ALA A 1 96 ? -3.668 2.936 -4.408 1.00 98.69 96 ALA A N 1
ATOM 714 C CA . ALA A 1 96 ? -2.786 4.020 -4.821 1.00 98.69 96 ALA A CA 1
ATOM 715 C C . ALA A 1 96 ? -1.342 3.689 -4.420 1.00 98.69 96 ALA A C 1
ATOM 717 O O . ALA A 1 96 ? -1.105 2.785 -3.607 1.00 98.69 96 ALA A O 1
ATOM 718 N N . THR A 1 97 ? -0.378 4.435 -4.951 1.00 98.69 97 THR A N 1
ATOM 719 C CA . THR A 1 97 ? 1.020 4.359 -4.508 1.00 98.69 97 THR A CA 1
ATOM 720 C C . THR A 1 97 ? 1.576 5.704 -4.068 1.00 98.69 97 THR A C 1
ATOM 722 O O . THR A 1 97 ? 1.224 6.738 -4.629 1.00 98.69 97 THR A O 1
ATOM 725 N N . ALA A 1 98 ? 2.475 5.687 -3.086 1.00 98.56 98 ALA A N 1
ATOM 726 C CA . ALA A 1 98 ? 3.327 6.803 -2.702 1.00 98.56 98 ALA A CA 1
ATOM 727 C C . ALA A 1 98 ? 4.634 6.801 -3.515 1.00 98.56 98 ALA A C 1
ATOM 729 O O . ALA A 1 98 ? 5.140 5.740 -3.893 1.00 98.56 98 ALA A O 1
ATOM 730 N N . SER A 1 99 ? 5.171 7.994 -3.771 1.00 98.19 99 SER A N 1
ATOM 731 C CA . SER A 1 99 ? 6.418 8.202 -4.506 1.00 98.19 99 SER A CA 1
ATOM 732 C C . SER A 1 99 ? 7.625 7.665 -3.744 1.00 98.19 99 SER A C 1
ATOM 734 O O . SER A 1 99 ? 7.834 8.034 -2.585 1.00 98.19 99 SER A O 1
ATOM 736 N N . ALA A 1 100 ? 8.490 6.914 -4.428 1.00 97.56 100 ALA A N 1
ATOM 737 C CA . ALA A 1 100 ? 9.793 6.519 -3.896 1.00 97.56 100 ALA A CA 1
ATOM 738 C C . ALA A 1 100 ? 10.747 7.677 -3.580 1.00 97.56 100 ALA A C 1
ATOM 740 O O . ALA A 1 100 ? 11.751 7.470 -2.907 1.00 97.56 100 ALA A O 1
ATOM 741 N N . GLU A 1 101 ? 10.451 8.892 -4.044 1.00 97.56 101 GLU A N 1
ATOM 742 C CA . GLU A 1 101 ? 11.210 10.092 -3.676 1.00 97.56 101 GLU A CA 1
ATOM 743 C C . GLU A 1 101 ? 10.714 10.738 -2.372 1.00 97.56 101 GLU A C 1
ATOM 745 O O . GLU A 1 101 ? 11.371 11.632 -1.845 1.00 97.56 101 GLU A O 1
ATOM 750 N N . SER A 1 102 ? 9.549 10.319 -1.865 1.00 98.06 102 SER A N 1
ATOM 751 C CA . SER A 1 102 ? 8.894 10.935 -0.701 1.00 98.06 102 SER A CA 1
ATOM 752 C C . SER A 1 102 ? 9.000 10.129 0.590 1.00 98.06 102 SER A C 1
ATOM 754 O O . SER A 1 102 ? 8.774 10.688 1.659 1.00 98.06 102 SER A O 1
ATOM 756 N N . SER A 1 103 ? 9.325 8.838 0.497 1.00 97.19 103 SER A N 1
ATOM 757 C CA . SER A 1 103 ? 9.408 7.949 1.653 1.00 97.19 103 SER A CA 1
ATOM 758 C C . SER A 1 103 ? 10.375 6.788 1.439 1.00 97.19 103 SER A C 1
ATOM 760 O O . SER A 1 103 ? 10.684 6.419 0.307 1.00 97.19 103 SER A O 1
ATOM 762 N N . GLU A 1 104 ? 10.821 6.183 2.533 1.00 97.25 104 GLU A N 1
ATOM 763 C CA . GLU A 1 104 ? 11.700 5.020 2.555 1.00 97.25 104 GLU A CA 1
ATOM 764 C C . GLU A 1 104 ? 10.951 3.711 2.248 1.00 97.25 104 GLU A C 1
ATOM 766 O O . GLU A 1 104 ? 9.970 3.341 2.900 1.00 97.25 104 GLU A O 1
ATOM 771 N N . LEU A 1 105 ? 11.477 2.936 1.294 1.00 97.25 105 LEU A N 1
ATOM 772 C CA . LEU A 1 105 ? 11.008 1.574 1.050 1.00 97.25 105 LEU A CA 1
ATOM 773 C C . LEU A 1 105 ? 11.323 0.687 2.266 1.00 97.25 105 LEU A C 1
ATOM 775 O O . LEU A 1 105 ? 12.475 0.560 2.676 1.00 97.25 105 LEU A O 1
ATOM 779 N N . GLY A 1 106 ? 10.307 0.003 2.780 1.00 97.19 106 GLY A N 1
ATOM 780 C CA . GLY A 1 106 ? 10.391 -0.885 3.936 1.00 97.19 106 GLY A CA 1
ATOM 781 C C . GLY A 1 106 ? 10.135 -0.197 5.275 1.00 97.19 106 GLY A C 1
ATOM 782 O O . GLY A 1 106 ? 10.311 -0.844 6.299 1.00 97.19 106 GLY A O 1
ATOM 783 N N . ASN A 1 107 ? 9.724 1.075 5.279 1.00 97.81 107 ASN A N 1
ATOM 784 C CA . ASN A 1 107 ? 9.405 1.833 6.487 1.00 97.81 107 ASN A CA 1
ATOM 785 C C . ASN A 1 107 ? 7.961 2.359 6.426 1.00 97.81 107 ASN A C 1
ATOM 787 O O . ASN A 1 107 ? 7.667 3.387 5.812 1.00 97.81 107 ASN A O 1
ATOM 791 N N . GLY A 1 108 ? 7.038 1.630 7.056 1.00 97.56 108 GLY A N 1
ATOM 792 C CA . GLY A 1 108 ? 5.609 1.942 7.038 1.00 97.56 108 GLY A CA 1
ATOM 793 C C . GLY A 1 108 ? 5.296 3.324 7.605 1.00 97.56 108 GLY A C 1
ATOM 794 O O . GLY A 1 108 ? 4.510 4.078 7.026 1.00 97.56 108 GLY A O 1
ATOM 795 N N . MET A 1 109 ? 5.905 3.659 8.742 1.00 97.94 109 MET A N 1
ATOM 796 C CA . MET A 1 109 ? 5.615 4.907 9.449 1.00 97.94 109 MET A CA 1
ATOM 797 C C . MET A 1 109 ? 6.124 6.132 8.695 1.00 97.94 109 MET A C 1
ATOM 799 O O . MET A 1 109 ? 5.435 7.157 8.674 1.00 97.94 109 MET A O 1
ATOM 803 N N . ASP A 1 110 ? 7.276 6.020 8.033 1.00 98.50 110 ASP A N 1
ATOM 804 C CA . ASP A 1 110 ? 7.770 7.072 7.147 1.00 98.50 110 ASP A CA 1
ATOM 805 C C . ASP A 1 110 ? 6.853 7.248 5.927 1.00 98.50 110 ASP A C 1
ATOM 807 O O . ASP A 1 110 ? 6.416 8.364 5.654 1.00 98.50 110 ASP A O 1
ATOM 811 N N . GLN A 1 111 ? 6.421 6.163 5.271 1.00 98.50 111 GLN A N 1
ATOM 812 C CA . GLN A 1 111 ? 5.461 6.260 4.162 1.00 98.50 111 GLN A CA 1
ATOM 813 C C . GLN A 1 111 ? 4.132 6.908 4.576 1.00 98.50 111 GLN A C 1
ATOM 815 O O . GLN A 1 111 ? 3.581 7.706 3.821 1.00 98.50 111 GLN A O 1
ATOM 820 N N . TYR A 1 112 ? 3.608 6.603 5.766 1.00 98.31 112 TYR A N 1
ATOM 821 C CA . TYR A 1 112 ? 2.386 7.240 6.268 1.00 98.31 112 TYR A CA 1
ATOM 822 C C . TYR A 1 112 ? 2.570 8.738 6.555 1.00 98.31 112 TYR A C 1
ATOM 824 O O . TYR A 1 112 ? 1.661 9.529 6.305 1.00 98.31 112 TYR A O 1
ATOM 832 N N . THR A 1 113 ? 3.729 9.126 7.086 1.00 98.31 113 THR A N 1
ATOM 833 C CA . THR A 1 113 ? 3.978 10.497 7.553 1.00 98.31 113 THR A CA 1
ATOM 834 C C . THR A 1 113 ? 4.437 11.423 6.425 1.00 98.31 113 THR A C 1
ATOM 836 O O . THR A 1 113 ? 4.016 12.578 6.363 1.00 98.31 113 THR A O 1
ATOM 839 N N . CYS A 1 114 ? 5.296 10.917 5.541 1.00 98.38 114 CYS A N 1
ATOM 840 C CA . CYS A 1 114 ? 6.020 11.683 4.527 1.00 98.38 114 CYS A CA 1
ATOM 841 C C . CYS A 1 114 ? 5.553 11.377 3.096 1.00 98.38 114 CYS A C 1
ATOM 843 O O . CYS A 1 114 ? 5.784 12.180 2.190 1.00 98.38 114 CYS A O 1
ATOM 845 N N . GLY A 1 115 ? 4.891 10.234 2.883 1.00 98.06 115 GLY A N 1
ATOM 846 C CA . GLY A 1 115 ? 4.537 9.743 1.556 1.00 98.06 115 GLY A CA 1
ATOM 847 C C . GLY A 1 115 ? 3.613 10.685 0.784 1.00 98.06 115 GLY A C 1
ATOM 848 O O . GLY A 1 115 ? 2.568 11.124 1.267 1.00 98.06 115 GLY A O 1
ATOM 849 N N . VAL A 1 116 ? 3.973 10.949 -0.470 1.00 98.62 116 VAL A N 1
ATOM 850 C CA . VAL A 1 116 ? 3.178 11.732 -1.422 1.00 98.62 116 VAL A CA 1
ATOM 851 C C . VAL A 1 116 ? 2.631 10.798 -2.490 1.00 98.62 116 VAL A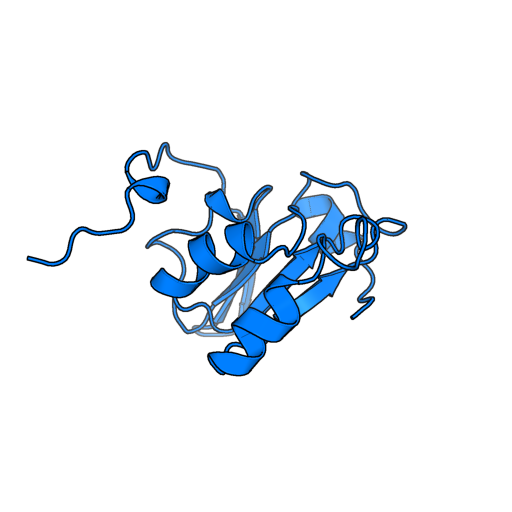 C 1
ATOM 853 O O . VAL A 1 116 ? 3.393 10.083 -3.138 1.00 98.62 116 VAL A O 1
ATOM 856 N N . ILE A 1 117 ? 1.312 10.815 -2.700 1.00 98.38 117 ILE A N 1
ATOM 857 C CA . ILE A 1 117 ? 0.657 9.983 -3.719 1.00 98.38 117 ILE A CA 1
ATOM 858 C C . ILE A 1 117 ? 1.226 10.285 -5.109 1.00 98.38 117 ILE A C 1
ATOM 860 O O . ILE A 1 117 ? 1.274 11.441 -5.534 1.00 98.38 117 ILE A O 1
ATOM 864 N N . SER A 1 118 ? 1.621 9.232 -5.824 1.00 97.56 118 SER A N 1
ATOM 865 C CA . SER A 1 118 ? 2.160 9.298 -7.179 1.00 97.56 118 SER A CA 1
ATOM 866 C C . SER A 1 118 ? 1.215 8.711 -8.230 1.00 97.56 118 SER A C 1
ATOM 868 O O . SER A 1 118 ? 1.145 9.269 -9.328 1.00 97.56 118 SER A O 1
ATOM 870 N N . ARG A 1 119 ? 0.487 7.624 -7.947 1.00 94.56 119 ARG A N 1
ATOM 871 C CA . ARG A 1 119 ? -0.409 6.931 -8.895 1.00 94.56 119 ARG A CA 1
ATOM 872 C C . ARG A 1 119 ? -1.636 6.355 -8.204 1.00 94.56 119 ARG A C 1
ATOM 874 O O . ARG A 1 119 ? -1.544 6.068 -6.988 1.00 94.56 119 ARG A O 1
#

Radius of gyration: 13.3 Å; Cα contacts (8 Å, |Δi|>4): 270; chains: 1; bounding box: 27×40×32 Å

Sequence (119 aa):
MVTEAPLLANEADHPQEVVATHGDRRIVVMDSARYVDARNHRTDVVVPASYLGVLPARLMVPHKPRAIIAHDGAVGMDGAGIAGLWYLEALGIPAATASAESSELGNGMDQYTCGVISR

Nearest PDB structures (foldseek):
  1sja-assembly1_A  TM=6.939E-01  e=5.024E-01  Amycolatopsis sp.
  3jva-assembly1_G  TM=6.564E-01  e=1.254E+00  Enterococcus faecalis V583
  3jzu-assembly10_C  TM=5.954E-01  e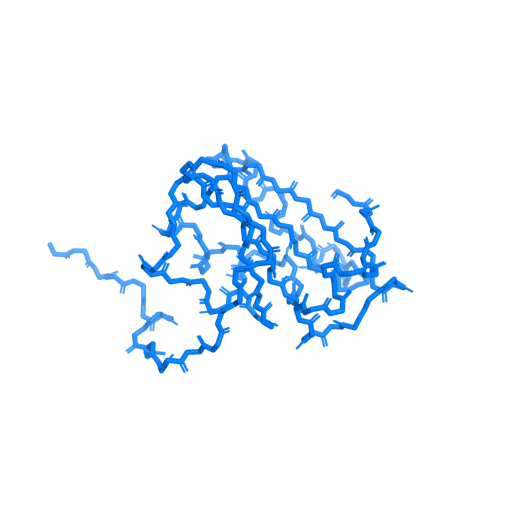=1.339E+00  Enterococcus faecalis V583
  2oz3-assembly1_A  TM=7.336E-01  e=4.340E+00  Azotobacter vinelandii DJ
  6rfu-assembly1_A  TM=5.833E-01  e=4.946E+00  Trypanosoma brucei brucei

Secondary structure (DSSP, 8-state):
-----GGGS-------EEEEEETTEEEEEES-GGG--TT--TTPEEEESSB--HHHHHHHGGG--SEEEEE-TT--GGGTTTTHHHHHHHTT--EEEE-TTTS-TT-HHHHHHH--B--

Mean predicted aligned error: 4.55 Å

Foldseek 3Di:
DDPPDPLLVDQDPFDKDFPDDDPPETEIWHLALSNQDLVAAQRYEYEHLAFQACVSLVNNVVNNHVAYEYACNQCDDPSRSNNNCVVCVVVVHHYWYFYPVFADRRDRVSCVPGTDTDD

Solvent-accessible surface area (backbone atoms only — not comparable to full-atom values): 6236 Å² total; per-residue (Å²): 136,78,85,68,64,73,93,61,77,75,76,68,94,57,79,69,45,77,83,46,76,60,91,85,27,35,37,37,30,20,38,33,34,80,62,51,43,90,90,46,40,62,51,21,33,39,28,22,13,28,44,25,15,53,66,40,39,61,52,33,56,84,38,43,43,47,27,40,41,23,23,20,53,72,35,39,76,98,40,47,16,39,43,13,50,65,56,30,51,77,69,73,37,52,66,39,20,21,32,53,90,42,28,52,83,54,32,13,69,46,32,72,73,51,38,41,80,67,86

pLDDT: mean 92.24, std 13.88, range [38.09, 98.75]